Protein AF-A0A1A8FW02-F1 (afdb_monomer_lite)

Structure (mmCIF, N/CA/C/O backbone):
data_AF-A0A1A8FW02-F1
#
_entry.id   AF-A0A1A8FW02-F1
#
loop_
_atom_site.group_PDB
_atom_site.id
_atom_site.type_symbol
_atom_site.label_atom_id
_atom_site.label_alt_id
_atom_site.label_comp_id
_atom_site.label_asym_id
_atom_site.label_entity_id
_atom_site.label_seq_id
_atom_site.pdbx_PDB_ins_code
_atom_site.Cartn_x
_atom_site.Cartn_y
_atom_site.Cartn_z
_atom_site.occupancy
_atom_site.B_iso_or_equiv
_atom_site.auth_seq_id
_atom_site.auth_comp_id
_atom_site.auth_asym_id
_atom_site.auth_atom_id
_atom_site.pdbx_PDB_model_num
ATOM 1 N N . VAL A 1 1 ? 29.308 -4.024 -33.088 1.00 83.81 1 VAL A N 1
ATOM 2 C CA . VAL A 1 1 ? 29.440 -2.970 -32.045 1.00 83.81 1 VAL A CA 1
ATOM 3 C C . VAL A 1 1 ? 28.210 -2.928 -31.149 1.00 83.81 1 VAL A C 1
ATOM 5 O O . VAL A 1 1 ? 28.375 -3.072 -29.945 1.00 83.81 1 VAL A O 1
ATOM 8 N N . SER A 1 2 ? 27.001 -2.790 -31.706 1.00 89.19 2 SER A N 1
ATOM 9 C CA . SER A 1 2 ? 25.742 -2.822 -30.944 1.00 89.19 2 SER A CA 1
ATOM 10 C C . SER A 1 2 ? 25.563 -4.110 -30.136 1.00 89.19 2 SER A C 1
ATOM 12 O O . SER A 1 2 ? 25.272 -4.032 -28.949 1.00 89.19 2 SER A O 1
ATOM 14 N N . SER A 1 3 ? 25.849 -5.280 -30.712 1.00 90.94 3 SER A N 1
ATOM 15 C CA . SER A 1 3 ? 25.712 -6.573 -30.015 1.00 90.94 3 SER A CA 1
ATOM 16 C C . SER A 1 3 ? 26.574 -6.649 -28.749 1.00 90.94 3 SER A C 1
ATOM 18 O O . SER A 1 3 ? 26.061 -6.889 -27.661 1.00 90.94 3 SER A O 1
ATOM 20 N N . THR A 1 4 ? 27.862 -6.314 -28.865 1.00 91.75 4 THR A N 1
ATOM 21 C CA . THR A 1 4 ? 28.816 -6.275 -27.742 1.00 91.75 4 THR A CA 1
ATOM 22 C C . THR A 1 4 ? 28.443 -5.240 -26.676 1.00 91.75 4 THR A C 1
ATOM 24 O O . THR A 1 4 ? 28.802 -5.390 -25.511 1.00 91.75 4 THR A O 1
ATOM 27 N N . PHE A 1 5 ? 27.763 -4.153 -27.056 1.00 92.56 5 PHE A N 1
ATOM 28 C CA . PHE A 1 5 ? 27.261 -3.163 -26.103 1.00 92.56 5 PHE A CA 1
ATOM 29 C C . PHE A 1 5 ? 26.057 -3.709 -25.328 1.00 92.56 5 PHE A C 1
ATOM 31 O O . PHE A 1 5 ? 26.051 -3.672 -24.102 1.00 92.56 5 PHE A O 1
ATOM 38 N N . ILE A 1 6 ? 25.075 -4.274 -26.035 1.00 93.06 6 ILE A N 1
ATOM 39 C CA . ILE A 1 6 ? 23.854 -4.837 -25.446 1.00 93.06 6 ILE A CA 1
ATOM 40 C C . ILE A 1 6 ? 24.151 -6.013 -24.508 1.00 93.06 6 ILE A C 1
ATOM 42 O O . ILE A 1 6 ? 23.487 -6.160 -23.486 1.00 93.06 6 ILE A O 1
ATOM 46 N N . GLU A 1 7 ? 25.177 -6.815 -24.793 1.00 90.88 7 GLU A N 1
ATOM 47 C CA . GLU A 1 7 ? 25.629 -7.892 -23.901 1.00 90.88 7 GLU A CA 1
ATOM 48 C C . GLU A 1 7 ? 26.066 -7.407 -22.515 1.00 90.88 7 GLU A C 1
ATOM 50 O O . GLU A 1 7 ? 25.918 -8.145 -21.540 1.00 90.88 7 GLU A O 1
ATOM 55 N N . LYS A 1 8 ? 26.578 -6.175 -22.415 1.00 90.25 8 LYS A N 1
ATOM 56 C CA . LYS A 1 8 ? 27.037 -5.585 -21.150 1.00 90.25 8 LYS A CA 1
ATOM 57 C C . LYS A 1 8 ? 25.892 -5.034 -20.302 1.00 90.25 8 LYS A C 1
ATOM 59 O O . LYS A 1 8 ? 26.107 -4.764 -19.124 1.00 90.25 8 LYS A O 1
ATOM 64 N N . ILE A 1 9 ? 24.698 -4.869 -20.876 1.00 90.50 9 ILE A N 1
ATOM 65 C CA . ILE A 1 9 ? 23.536 -4.347 -20.158 1.00 90.50 9 ILE A CA 1
ATOM 66 C C . ILE A 1 9 ? 22.908 -5.481 -19.330 1.00 90.50 9 ILE A C 1
ATOM 68 O O . ILE A 1 9 ? 22.409 -6.465 -19.894 1.00 90.50 9 ILE A O 1
ATOM 72 N N . PRO A 1 10 ? 22.885 -5.372 -17.990 1.00 88.94 10 PRO A N 1
ATOM 73 C CA . PRO A 1 10 ? 22.342 -6.416 -17.133 1.00 88.94 10 PRO A CA 1
ATOM 74 C C . PRO A 1 10 ? 20.819 -6.531 -17.277 1.00 88.94 10 PRO A C 1
ATOM 76 O O . PRO A 1 10 ? 20.114 -5.569 -17.581 1.00 88.94 10 PRO A O 1
ATOM 79 N N . GLY A 1 11 ? 20.277 -7.726 -17.035 1.00 87.75 11 GLY A N 1
ATOM 80 C CA . GLY A 1 11 ? 18.828 -7.956 -16.979 1.00 87.75 11 GLY A CA 1
ATOM 81 C C . GLY A 1 11 ? 18.090 -7.883 -18.322 1.00 87.75 11 GLY A C 1
ATOM 82 O O . GLY A 1 11 ? 16.870 -7.762 -18.327 1.00 87.75 11 GLY A O 1
ATOM 83 N N . LEU A 1 12 ? 18.781 -7.897 -19.465 1.00 89.81 12 LEU A N 1
ATOM 84 C CA . LEU A 1 12 ? 18.147 -8.137 -20.769 1.00 89.81 12 LEU A CA 1
ATOM 85 C C . LEU A 1 12 ? 18.071 -9.638 -21.055 1.00 89.81 12 LEU A C 1
ATOM 87 O O . LEU A 1 12 ? 19.078 -10.340 -20.928 1.00 89.81 12 LEU A O 1
ATOM 91 N N . GLU A 1 13 ? 16.915 -10.125 -21.498 1.00 90.69 13 GLU A N 1
ATOM 92 C CA . GLU A 1 13 ? 16.746 -11.527 -21.889 1.00 90.69 13 GLU A CA 1
ATOM 93 C C . GLU A 1 13 ? 17.541 -11.857 -23.155 1.00 90.69 13 GLU A C 1
ATOM 95 O O . GLU A 1 13 ? 17.509 -11.111 -24.131 1.00 90.69 13 GLU A O 1
ATOM 100 N N . ALA A 1 14 ? 18.214 -13.011 -23.180 1.00 87.06 14 ALA A N 1
ATOM 101 C CA . ALA A 1 14 ? 19.059 -13.412 -24.309 1.00 87.06 14 ALA A CA 1
ATOM 102 C C . ALA A 1 14 ? 18.310 -13.417 -25.656 1.00 87.06 14 ALA A C 1
ATOM 104 O O . ALA A 1 14 ? 18.876 -13.024 -26.672 1.00 87.06 14 ALA A O 1
ATOM 105 N N . LYS A 1 15 ? 17.021 -13.784 -25.645 1.00 89.19 15 LYS A N 1
ATOM 106 C CA . LYS A 1 15 ? 16.173 -13.858 -26.843 1.00 89.19 15 LYS A CA 1
ATOM 107 C C . LYS A 1 15 ? 15.946 -12.500 -27.512 1.00 89.19 15 LYS A C 1
ATOM 109 O O . LYS A 1 15 ? 15.840 -12.450 -28.730 1.00 89.19 15 LYS A O 1
ATOM 114 N N . VAL A 1 16 ? 15.890 -11.409 -26.742 1.00 93.12 16 VAL A N 1
ATOM 115 C CA . VAL A 1 16 ? 15.598 -10.066 -27.281 1.00 93.12 16 VAL A CA 1
ATOM 116 C C . VAL A 1 16 ? 16.855 -9.260 -27.601 1.00 93.12 16 VAL A C 1
ATOM 118 O O . VAL A 1 16 ? 16.782 -8.281 -28.339 1.00 93.12 16 VAL A O 1
ATOM 121 N N . ARG A 1 17 ? 18.024 -9.663 -27.083 1.00 92.00 17 ARG A N 1
ATOM 122 C CA . ARG A 1 17 ? 19.291 -8.932 -27.280 1.00 92.00 17 ARG A CA 1
ATOM 123 C C . ARG A 1 17 ? 19.664 -8.791 -28.754 1.00 92.00 17 ARG A C 1
ATOM 125 O O . ARG A 1 17 ? 20.071 -7.705 -29.162 1.00 92.00 17 ARG A O 1
ATOM 132 N N . ALA A 1 18 ? 19.502 -9.860 -29.536 1.00 91.81 18 ALA A N 1
ATOM 133 C CA . ALA A 1 18 ? 19.774 -9.846 -30.973 1.00 91.81 18 ALA A CA 1
ATOM 134 C C . ALA A 1 18 ? 18.870 -8.830 -31.689 1.00 91.81 18 ALA A C 1
ATOM 136 O O . ALA A 1 18 ? 19.371 -7.903 -32.318 1.00 91.81 18 ALA A O 1
ATOM 137 N N . SER A 1 19 ? 17.554 -8.906 -31.464 1.00 94.50 19 SER A N 1
ATOM 138 C CA . SER A 1 19 ? 16.585 -7.972 -32.048 1.00 94.50 19 SER A CA 1
ATOM 139 C C . SER A 1 19 ? 16.865 -6.510 -31.685 1.00 94.50 19 SER A C 1
ATOM 141 O O . SER A 1 19 ? 16.767 -5.634 -32.540 1.00 94.50 19 SER A O 1
ATOM 143 N N . ILE A 1 20 ? 17.245 -6.228 -30.433 1.00 94.38 20 ILE A N 1
ATOM 144 C CA . ILE A 1 20 ? 17.602 -4.869 -29.992 1.00 94.38 20 ILE A CA 1
ATOM 145 C C . ILE A 1 20 ? 18.866 -4.384 -30.710 1.00 94.38 20 ILE A C 1
ATOM 147 O O . ILE A 1 20 ? 18.914 -3.250 -31.183 1.00 94.38 20 ILE A O 1
ATOM 151 N N . SER A 1 21 ? 19.888 -5.237 -30.799 1.00 94.00 21 SER A N 1
ATOM 152 C CA . SER A 1 21 ? 21.138 -4.928 -31.497 1.00 94.00 21 SER A CA 1
ATOM 153 C C . SER A 1 21 ? 20.897 -4.606 -32.974 1.00 94.00 21 SER A C 1
ATOM 155 O O . SER A 1 21 ? 21.447 -3.623 -33.480 1.00 94.00 21 SER A O 1
ATOM 157 N N . ASP A 1 22 ? 20.069 -5.404 -33.648 1.00 94.06 22 ASP A N 1
ATOM 158 C CA . ASP A 1 22 ? 19.721 -5.213 -35.057 1.00 94.06 22 ASP A CA 1
ATOM 159 C C . ASP A 1 22 ? 18.931 -3.922 -35.257 1.00 94.06 22 ASP A C 1
ATOM 161 O O . ASP A 1 22 ? 19.242 -3.134 -36.151 1.00 94.06 22 ASP A O 1
ATOM 165 N N . PHE A 1 23 ? 17.972 -3.643 -34.370 1.00 94.62 23 PHE A N 1
ATOM 166 C CA . PHE A 1 23 ? 17.199 -2.407 -34.412 1.00 94.62 23 PHE A CA 1
ATOM 167 C C . PHE A 1 23 ? 18.068 -1.162 -34.198 1.00 94.62 23 PHE A C 1
ATOM 169 O O . PHE A 1 23 ? 17.900 -0.175 -34.907 1.00 94.62 23 PHE A O 1
ATOM 176 N N . ILE A 1 24 ? 19.023 -1.194 -33.264 1.00 93.62 24 ILE A N 1
ATOM 177 C CA . ILE A 1 24 ? 19.958 -0.082 -33.026 1.00 93.62 24 ILE A CA 1
ATOM 178 C C . ILE A 1 24 ? 20.788 0.211 -34.283 1.00 93.62 24 ILE A C 1
ATOM 180 O O . ILE A 1 24 ? 20.954 1.376 -34.651 1.00 93.62 24 ILE A O 1
ATOM 184 N N . SER A 1 25 ? 21.277 -0.835 -34.956 1.00 92.50 25 SER A N 1
ATOM 185 C CA . SER A 1 25 ? 22.005 -0.705 -36.222 1.00 92.50 25 SER A CA 1
ATOM 186 C C . SER A 1 25 ? 21.113 -0.137 -37.328 1.00 92.50 25 SER A C 1
ATOM 188 O O . SER A 1 25 ? 21.499 0.821 -37.996 1.00 92.50 25 SER A O 1
ATOM 190 N N . TYR A 1 26 ? 19.905 -0.683 -37.486 1.00 94.69 26 TYR A N 1
ATOM 191 C CA . TYR A 1 26 ? 18.919 -0.206 -38.455 1.00 94.69 26 TYR A CA 1
ATOM 192 C C . TYR A 1 26 ? 18.568 1.270 -38.233 1.00 94.69 26 TYR A C 1
ATOM 194 O O . TYR A 1 26 ? 18.632 2.066 -39.167 1.00 94.69 26 TYR A O 1
ATOM 202 N N . ALA A 1 27 ? 18.263 1.658 -36.993 1.00 93.88 27 ALA A N 1
ATOM 203 C CA . ALA A 1 27 ? 17.896 3.023 -36.646 1.00 93.88 27 ALA A CA 1
ATOM 204 C C . ALA A 1 27 ? 19.018 4.005 -37.012 1.00 93.88 27 ALA A C 1
ATOM 206 O O . ALA A 1 27 ? 18.752 5.019 -37.655 1.00 93.88 27 ALA A O 1
ATOM 207 N N . HIS A 1 28 ? 20.275 3.685 -36.693 1.00 92.06 28 HIS A N 1
ATOM 208 C CA . HIS A 1 28 ? 21.406 4.542 -37.049 1.00 92.06 28 HIS A CA 1
ATOM 209 C C . HIS A 1 28 ? 21.580 4.700 -38.565 1.00 92.06 28 HIS A C 1
ATOM 211 O O . HIS A 1 28 ? 21.771 5.818 -39.042 1.00 92.06 28 HIS A O 1
ATOM 217 N N . THR A 1 29 ? 21.455 3.612 -39.330 1.00 91.75 29 THR A N 1
ATOM 218 C CA . THR A 1 29 ? 21.525 3.668 -40.799 1.00 91.75 29 THR A CA 1
ATOM 219 C C . THR A 1 29 ? 20.369 4.474 -41.386 1.00 91.75 29 THR A C 1
ATOM 221 O O . THR A 1 29 ? 20.590 5.306 -42.262 1.00 91.75 29 THR A O 1
ATOM 224 N N . SER A 1 30 ? 19.154 4.308 -40.856 1.00 95.38 30 SER A N 1
ATOM 225 C CA . SER A 1 30 ? 17.971 5.038 -41.328 1.00 95.38 30 SER A CA 1
ATOM 226 C C . SER A 1 30 ? 18.111 6.557 -41.156 1.00 95.38 30 SER A C 1
ATOM 228 O O . SER A 1 30 ? 17.686 7.322 -42.019 1.00 95.38 30 SER A O 1
ATOM 230 N N . VAL A 1 31 ? 18.790 7.016 -40.094 1.00 94.56 31 VAL A N 1
ATOM 231 C CA . VAL A 1 31 ? 19.095 8.443 -39.900 1.00 94.56 31 VAL A CA 1
ATOM 232 C C . VAL A 1 31 ? 19.988 8.971 -41.022 1.00 94.56 31 VAL A C 1
ATOM 234 O O . VAL A 1 31 ? 19.779 10.096 -41.461 1.00 94.56 31 VAL A O 1
ATOM 237 N N . ASN A 1 32 ? 20.929 8.177 -41.542 1.00 91.19 32 ASN A N 1
ATOM 238 C CA . ASN A 1 32 ? 21.772 8.604 -42.666 1.00 91.19 32 ASN A CA 1
ATOM 239 C C . ASN A 1 32 ? 20.939 8.837 -43.929 1.00 91.19 32 ASN A C 1
ATOM 241 O O . ASN A 1 32 ? 21.114 9.847 -44.609 1.00 91.19 32 ASN A O 1
ATOM 245 N N . GLU A 1 33 ? 20.001 7.934 -44.216 1.00 93.00 33 GLU A N 1
ATOM 246 C CA . GLU A 1 33 ? 19.088 8.063 -45.355 1.00 93.00 33 GLU A CA 1
ATOM 247 C C . GLU A 1 33 ? 18.195 9.303 -45.224 1.00 93.00 33 GLU A C 1
ATOM 249 O O . GLU A 1 33 ? 17.989 10.043 -46.190 1.00 93.00 33 GLU A O 1
ATOM 254 N N . VAL A 1 34 ? 17.689 9.561 -44.015 1.00 95.12 34 VAL A N 1
ATOM 255 C CA . VAL A 1 34 ? 16.885 10.752 -43.719 1.00 95.12 34 VAL A CA 1
ATOM 256 C C . VAL A 1 34 ? 17.726 12.025 -43.816 1.00 95.12 34 VAL A C 1
ATOM 258 O O . VAL A 1 34 ? 17.254 13.006 -44.383 1.00 95.12 34 VAL A O 1
ATOM 261 N N . SER A 1 35 ? 18.976 12.018 -43.349 1.00 94.81 35 SER A N 1
ATOM 262 C CA . SER A 1 35 ? 19.890 13.162 -43.462 1.00 94.81 35 SER A CA 1
ATOM 263 C C . SER A 1 35 ? 20.167 13.546 -44.918 1.00 94.81 35 SER A C 1
ATOM 265 O O . SER A 1 35 ? 20.211 14.735 -45.225 1.00 94.81 35 SER A O 1
ATOM 267 N N . ILE A 1 36 ? 20.285 12.573 -45.832 1.00 94.00 36 ILE A N 1
ATOM 268 C CA . ILE A 1 36 ? 20.428 12.845 -47.274 1.00 94.00 36 ILE A CA 1
ATOM 269 C C . ILE A 1 36 ? 19.180 13.554 -47.811 1.00 94.00 36 ILE A C 1
ATOM 271 O O . ILE A 1 36 ? 19.290 14.572 -48.495 1.00 94.00 36 ILE A O 1
ATOM 275 N N . LYS A 1 37 ? 17.984 13.056 -47.471 1.00 95.06 37 LYS A N 1
ATOM 276 C CA . LYS A 1 37 ? 16.714 13.685 -47.878 1.00 95.06 37 LYS A CA 1
ATOM 277 C C . LYS A 1 37 ? 16.575 15.095 -47.300 1.00 95.06 37 LYS A C 1
ATOM 279 O O . LYS A 1 37 ? 16.165 16.013 -48.005 1.00 95.06 37 LYS A O 1
ATOM 284 N N . TYR A 1 38 ? 16.960 15.278 -46.040 1.00 96.06 38 TYR A N 1
ATOM 285 C CA . TYR A 1 38 ? 16.946 16.573 -45.366 1.00 96.06 38 TYR A CA 1
ATOM 286 C C . TYR A 1 38 ? 17.873 17.578 -46.058 1.00 96.06 38 TYR A C 1
ATOM 288 O O . TYR A 1 38 ? 17.460 18.696 -46.354 1.00 96.06 38 TYR A O 1
ATOM 296 N N . GLN A 1 39 ? 19.084 17.155 -46.427 1.00 95.50 39 GLN A N 1
ATOM 297 C CA . GLN A 1 39 ? 20.004 17.979 -47.208 1.00 95.50 39 GLN A CA 1
ATOM 298 C C . GLN A 1 39 ? 19.433 18.339 -48.585 1.00 95.50 39 GLN A C 1
ATOM 300 O O . GLN A 1 39 ? 19.568 19.477 -49.035 1.00 95.50 39 GLN A O 1
ATOM 305 N N . GLN A 1 40 ? 18.796 17.393 -49.277 1.00 95.50 40 GLN A N 1
ATOM 306 C CA . GLN A 1 40 ? 18.224 17.637 -50.602 1.00 95.50 40 GLN A CA 1
ATOM 307 C C . GLN A 1 40 ? 17.088 18.665 -50.561 1.00 95.50 40 GLN A C 1
ATOM 309 O O . GLN A 1 40 ? 17.071 19.567 -51.408 1.00 95.50 40 GLN A O 1
ATOM 314 N N . ASN A 1 41 ? 16.200 18.547 -49.572 1.00 96.38 41 ASN A N 1
ATOM 315 C CA . ASN A 1 41 ? 14.998 19.367 -49.439 1.00 96.38 41 ASN A CA 1
ATOM 316 C C . ASN A 1 41 ? 15.295 20.731 -48.809 1.00 96.38 41 ASN A C 1
ATOM 318 O O . ASN A 1 41 ? 14.994 21.761 -49.401 1.00 96.38 41 ASN A O 1
ATOM 322 N N . GLU A 1 42 ? 15.947 20.737 -47.646 1.00 95.88 42 GLU A N 1
ATOM 323 C CA . GLU A 1 42 ? 16.127 21.935 -46.816 1.00 95.88 42 GLU A CA 1
ATOM 324 C C . GLU A 1 42 ? 17.484 22.611 -47.026 1.00 95.88 42 GLU A C 1
ATOM 326 O O . GLU A 1 42 ? 17.750 23.652 -46.434 1.00 95.88 42 GLU A O 1
ATOM 331 N N . LYS A 1 43 ? 18.381 22.016 -47.825 1.00 95.19 43 LYS A N 1
ATOM 332 C CA . LYS A 1 43 ? 19.768 22.484 -48.038 1.00 95.19 43 LYS A CA 1
ATOM 333 C C . LYS A 1 43 ? 20.612 22.575 -46.758 1.00 95.19 43 LYS A C 1
ATOM 335 O O . LYS A 1 43 ? 21.680 23.180 -46.769 1.00 95.19 43 LYS A O 1
ATOM 340 N N . HIS A 1 44 ? 20.179 21.919 -45.683 1.00 94.25 44 HIS A N 1
ATOM 341 C CA . HIS A 1 44 ? 20.891 21.851 -44.410 1.00 94.25 44 HIS A CA 1
ATOM 342 C C . HIS A 1 44 ? 21.586 20.500 -44.230 1.00 94.25 44 HIS A C 1
ATOM 344 O O . HIS A 1 44 ? 21.025 19.446 -44.522 1.00 94.25 44 HIS A O 1
ATOM 350 N N . PHE A 1 45 ? 22.807 20.522 -43.700 1.00 92.00 45 PHE A N 1
ATOM 351 C CA . PHE A 1 45 ? 23.572 19.308 -43.433 1.00 92.00 45 PHE A CA 1
ATOM 352 C C . PHE A 1 45 ? 23.323 18.795 -42.013 1.00 92.00 45 PHE A C 1
ATOM 354 O O . PHE A 1 45 ? 23.440 19.549 -41.049 1.00 92.00 45 PHE A O 1
ATOM 361 N N . ASN A 1 46 ? 23.057 17.494 -41.887 1.00 90.81 46 ASN A N 1
ATOM 362 C CA . ASN A 1 46 ? 23.061 16.780 -40.615 1.00 90.81 46 ASN A CA 1
ATOM 363 C C . ASN A 1 46 ? 24.027 15.596 -40.708 1.00 90.81 46 ASN A C 1
ATOM 365 O O . ASN A 1 46 ? 23.815 14.677 -41.500 1.00 90.81 46 ASN A O 1
ATOM 369 N N . TYR A 1 47 ? 25.088 15.625 -39.906 1.00 89.56 47 TYR A N 1
ATOM 370 C CA . TYR A 1 47 ? 26.141 14.618 -39.948 1.00 89.56 47 TYR A CA 1
ATOM 371 C C . TYR A 1 47 ? 25.972 13.621 -38.812 1.00 89.56 47 TYR A C 1
ATOM 373 O O . TYR A 1 47 ? 25.927 13.983 -37.637 1.00 89.56 47 TYR A O 1
ATOM 381 N N . THR A 1 48 ? 25.947 12.346 -39.166 1.00 90.19 48 THR A N 1
ATOM 382 C CA . THR A 1 48 ? 26.089 11.253 -38.213 1.00 90.19 48 THR A CA 1
ATOM 383 C C . THR A 1 48 ? 27.559 10.881 -38.097 1.00 90.19 48 THR A C 1
ATOM 385 O O . THR A 1 48 ? 28.321 10.914 -39.062 1.00 90.19 48 THR A O 1
ATOM 388 N N . THR A 1 49 ? 27.987 10.546 -36.885 1.00 91.44 49 THR A N 1
ATOM 389 C CA . THR A 1 49 ? 29.362 10.122 -36.631 1.00 91.44 49 THR A CA 1
ATOM 390 C C . THR A 1 49 ? 29.354 8.838 -35.812 1.00 91.44 49 THR A C 1
ATOM 392 O O . THR A 1 49 ? 28.401 8.576 -35.074 1.00 91.44 49 THR A O 1
ATOM 395 N N . PRO A 1 50 ? 30.436 8.043 -35.841 1.00 91.62 50 PRO A N 1
ATOM 396 C CA . PRO A 1 50 ? 30.563 6.913 -34.926 1.00 91.62 50 PRO A CA 1
ATOM 397 C C . PRO A 1 50 ? 30.402 7.326 -33.452 1.00 91.62 50 PRO A C 1
ATOM 399 O O . PRO A 1 50 ? 29.875 6.561 -32.648 1.00 91.62 50 PRO A O 1
ATOM 402 N N . LYS A 1 51 ? 30.787 8.562 -33.092 1.00 92.81 51 LYS A N 1
ATOM 403 C CA . LYS A 1 51 ? 30.585 9.109 -31.744 1.00 92.81 51 LYS A CA 1
ATOM 404 C C . LYS A 1 51 ? 29.103 9.279 -31.403 1.00 92.81 51 LYS A C 1
ATOM 406 O O . LYS A 1 51 ? 28.697 8.825 -30.336 1.00 92.81 51 LYS A O 1
ATOM 411 N N . SER A 1 52 ? 28.295 9.852 -32.299 1.00 92.31 52 SER A N 1
ATOM 412 C CA . SER A 1 52 ? 26.852 10.008 -32.060 1.00 92.31 52 SER A CA 1
ATOM 413 C C . SER A 1 52 ? 26.146 8.653 -31.923 1.00 92.31 52 SER A C 1
ATOM 415 O O . SER A 1 52 ? 25.208 8.522 -31.141 1.00 92.31 52 SER A O 1
ATOM 417 N N . PHE A 1 53 ? 26.636 7.610 -32.605 1.00 93.12 53 PHE A N 1
ATOM 418 C CA . PHE A 1 53 ? 26.149 6.239 -32.422 1.00 93.12 53 PHE A CA 1
ATOM 419 C C . PHE A 1 53 ? 26.469 5.667 -31.031 1.00 93.12 53 PHE A C 1
ATOM 421 O O . PHE A 1 53 ? 25.605 5.071 -30.384 1.00 93.12 53 PHE A O 1
ATOM 428 N N . LEU A 1 54 ? 27.694 5.870 -30.533 1.00 93.75 54 LEU A N 1
ATOM 429 C CA . LEU A 1 54 ? 28.067 5.458 -29.174 1.00 93.75 54 LEU A CA 1
ATOM 430 C C . LEU A 1 54 ? 27.277 6.229 -28.105 1.00 93.75 54 LEU A C 1
ATOM 432 O O . LEU A 1 54 ? 26.894 5.649 -27.090 1.00 93.75 54 LEU A O 1
ATOM 436 N N . GLU A 1 55 ? 27.021 7.520 -28.322 1.00 93.38 55 GLU A N 1
ATOM 437 C CA . GLU A 1 55 ? 26.193 8.340 -27.430 1.00 93.38 55 GLU A CA 1
ATOM 438 C C . GLU A 1 55 ? 24.734 7.877 -27.413 1.00 93.38 55 GLU A C 1
ATOM 440 O O . GLU A 1 55 ? 24.152 7.773 -26.335 1.00 93.38 55 GLU A O 1
ATOM 445 N N . PHE A 1 56 ? 24.169 7.501 -28.565 1.00 93.00 56 PHE A N 1
ATOM 446 C CA . PHE A 1 56 ? 22.838 6.894 -28.643 1.00 93.00 56 PHE A CA 1
ATOM 447 C C . PHE A 1 56 ? 22.735 5.613 -27.802 1.00 93.00 56 PHE A C 1
ATOM 449 O O . PHE A 1 56 ? 21.814 5.468 -26.998 1.00 93.00 56 PHE A O 1
ATOM 456 N N . MET A 1 57 ? 23.707 4.707 -27.925 1.00 94.31 57 MET A N 1
ATOM 457 C CA . MET A 1 57 ? 23.733 3.475 -27.131 1.00 94.31 57 MET A CA 1
ATOM 458 C C . MET A 1 57 ? 23.856 3.755 -25.625 1.00 94.31 57 MET A C 1
ATOM 460 O O . MET A 1 57 ? 23.122 3.172 -24.829 1.00 94.31 57 MET A O 1
ATOM 464 N N . LYS A 1 58 ? 24.714 4.702 -25.221 1.00 94.38 58 LYS A N 1
ATOM 465 C CA . LYS A 1 58 ? 24.807 5.144 -23.816 1.00 94.38 58 LYS A CA 1
ATOM 466 C C . LYS A 1 58 ? 23.497 5.746 -23.308 1.00 94.38 58 LYS A C 1
ATOM 468 O O . LYS A 1 58 ? 23.111 5.502 -22.169 1.00 94.38 58 LYS A O 1
ATOM 473 N N . LEU A 1 59 ? 22.814 6.536 -24.135 1.00 94.81 59 LEU A N 1
ATOM 474 C CA . LEU A 1 59 ? 21.515 7.108 -23.790 1.00 94.81 59 LEU A CA 1
ATOM 475 C C . LEU A 1 59 ? 20.471 6.010 -23.569 1.00 94.81 59 LEU A C 1
ATOM 477 O O . LEU A 1 59 ? 19.722 6.087 -22.597 1.00 94.81 59 LEU A O 1
ATOM 481 N N . TYR A 1 60 ? 20.448 4.987 -24.428 1.00 93.69 60 TYR A N 1
ATOM 482 C CA . TYR A 1 60 ? 19.567 3.832 -24.268 1.00 93.69 60 TYR A CA 1
ATOM 483 C C . TYR A 1 60 ? 19.790 3.123 -22.924 1.00 93.69 60 TYR A C 1
ATOM 485 O O . TYR A 1 60 ? 18.825 2.921 -22.188 1.00 93.69 60 TYR A O 1
ATOM 493 N N . ASP A 1 61 ? 21.040 2.809 -22.573 1.00 94.06 61 ASP A N 1
ATOM 494 C CA . ASP A 1 61 ? 21.383 2.142 -21.308 1.00 94.06 61 ASP A CA 1
ATOM 495 C C . ASP A 1 61 ? 20.959 2.974 -20.083 1.00 94.06 61 ASP A C 1
ATOM 497 O O . ASP A 1 61 ? 20.222 2.503 -19.212 1.00 94.06 61 ASP A O 1
ATOM 501 N N . ASN A 1 62 ? 21.302 4.267 -20.076 1.00 95.62 62 ASN A N 1
ATOM 502 C CA . ASN A 1 62 ? 20.903 5.191 -19.011 1.00 95.62 62 ASN A CA 1
ATOM 503 C C . ASN A 1 62 ? 19.378 5.296 -18.866 1.00 95.62 62 ASN A C 1
ATOM 505 O O . ASN A 1 62 ? 18.845 5.285 -17.752 1.00 95.62 62 ASN A O 1
ATOM 509 N N . LEU A 1 63 ? 18.658 5.411 -19.985 1.00 96.81 63 LEU A N 1
ATOM 510 C CA . LEU A 1 63 ? 17.205 5.541 -19.973 1.00 96.81 63 LEU A CA 1
ATOM 511 C C . LEU A 1 63 ? 16.538 4.247 -19.501 1.00 96.81 63 LEU A C 1
ATOM 513 O O . LEU A 1 63 ? 15.596 4.306 -18.710 1.00 96.81 63 LEU A O 1
ATOM 517 N N . LEU A 1 64 ? 17.041 3.092 -19.940 1.00 95.44 64 LEU A N 1
ATOM 518 C CA . LEU A 1 64 ? 16.560 1.786 -19.504 1.00 95.44 64 LEU A CA 1
ATOM 519 C C . LEU A 1 64 ? 16.750 1.609 -17.995 1.00 95.44 64 LEU A C 1
ATOM 521 O O . LEU A 1 64 ? 15.801 1.235 -17.304 1.00 95.44 64 LEU A O 1
ATOM 525 N N . GLY A 1 65 ? 17.937 1.932 -17.474 1.00 95.69 65 GLY A N 1
ATOM 526 C CA . GLY A 1 65 ? 18.222 1.909 -16.039 1.00 95.69 65 GLY A CA 1
ATOM 527 C C . GLY A 1 65 ? 17.274 2.814 -15.254 1.00 95.69 65 GLY A C 1
ATOM 528 O O . GLY A 1 65 ? 16.606 2.357 -14.326 1.00 95.69 65 GLY A O 1
ATOM 529 N N . LYS A 1 66 ? 17.119 4.073 -15.685 1.00 97.56 66 LYS A N 1
ATOM 530 C CA . LYS A 1 66 ? 16.193 5.027 -15.055 1.00 97.56 66 LYS A CA 1
ATOM 531 C C . LYS A 1 66 ? 14.755 4.506 -15.039 1.00 97.56 66 LYS A C 1
ATOM 533 O O . LYS A 1 66 ? 14.101 4.549 -14.000 1.00 97.56 66 LYS A O 1
ATOM 538 N N . LYS A 1 67 ? 14.265 3.984 -16.167 1.00 97.69 67 LYS A N 1
ATOM 539 C CA . LYS A 1 67 ? 12.893 3.466 -16.279 1.00 97.69 67 LYS A CA 1
ATOM 540 C C . LYS A 1 67 ? 12.661 2.231 -15.419 1.00 97.69 67 LYS A C 1
ATOM 542 O O . LYS A 1 67 ? 11.596 2.114 -14.819 1.00 97.69 67 LYS A O 1
ATOM 547 N N . ARG A 1 68 ? 13.652 1.344 -15.311 1.00 96.62 68 ARG A N 1
ATOM 548 C CA . ARG A 1 68 ? 13.595 0.184 -14.412 1.00 96.62 68 ARG A CA 1
ATOM 549 C C . ARG A 1 68 ? 13.525 0.604 -12.950 1.00 96.62 68 ARG A C 1
ATOM 551 O O . ARG A 1 68 ? 12.671 0.095 -12.235 1.00 96.62 68 ARG A O 1
ATOM 558 N N . THR A 1 69 ? 14.343 1.565 -12.526 1.00 97.50 69 THR A N 1
ATOM 559 C CA . THR A 1 69 ? 14.300 2.093 -11.154 1.00 97.50 69 THR A CA 1
ATOM 560 C C . THR A 1 69 ? 12.964 2.770 -10.849 1.00 97.50 69 THR A C 1
ATOM 562 O O . THR A 1 69 ? 12.355 2.479 -9.823 1.00 97.50 69 THR A O 1
ATOM 565 N N . GLU A 1 70 ? 12.463 3.620 -11.754 1.00 98.19 70 GLU A N 1
ATOM 566 C CA . GLU A 1 70 ? 11.139 4.251 -11.619 1.00 98.19 70 GLU A CA 1
ATOM 567 C C . GLU A 1 70 ? 10.019 3.204 -11.489 1.00 98.19 70 GLU A C 1
ATOM 569 O O . GLU A 1 70 ? 9.090 3.380 -10.700 1.00 98.19 70 GLU A O 1
ATOM 574 N N . LEU A 1 71 ? 10.088 2.118 -12.267 1.00 98.12 71 LEU A N 1
ATOM 575 C CA . LEU A 1 71 ? 9.107 1.038 -12.210 1.00 98.12 71 LEU A CA 1
ATOM 576 C C . LEU A 1 71 ? 9.212 0.249 -10.902 1.00 98.12 71 LEU A C 1
ATOM 578 O O . LEU A 1 71 ? 8.192 0.041 -10.251 1.00 98.12 71 LEU A O 1
ATOM 582 N N . ALA A 1 72 ? 10.423 -0.127 -10.489 1.00 97.75 72 ALA A N 1
ATOM 583 C CA . ALA A 1 72 ? 10.660 -0.854 -9.245 1.00 97.75 72 ALA A CA 1
ATOM 584 C C . ALA A 1 72 ? 10.135 -0.078 -8.027 1.00 97.75 72 ALA A C 1
ATOM 586 O O . ALA A 1 72 ? 9.427 -0.640 -7.201 1.00 97.75 72 ALA A O 1
ATOM 587 N N . GLN A 1 73 ? 10.375 1.236 -7.967 1.00 98.38 73 GLN A N 1
ATOM 588 C CA . GLN A 1 73 ? 9.833 2.100 -6.910 1.00 98.38 73 GLN A CA 1
ATOM 589 C C . GLN A 1 73 ? 8.298 2.135 -6.900 1.00 98.38 73 GLN A C 1
ATOM 591 O O . GLN A 1 73 ? 7.674 2.161 -5.841 1.00 98.38 73 GLN A O 1
ATOM 596 N N . LYS A 1 74 ? 7.659 2.143 -8.078 1.00 98.25 74 LYS A N 1
ATOM 597 C CA . LYS A 1 74 ? 6.192 2.093 -8.173 1.00 98.25 74 LYS A CA 1
ATOM 598 C C . LYS A 1 74 ? 5.637 0.743 -7.725 1.00 98.25 74 LYS A C 1
ATOM 600 O O . LYS A 1 74 ? 4.589 0.731 -7.083 1.00 98.25 74 LYS A O 1
ATOM 605 N N . MET A 1 75 ? 6.317 -0.349 -8.069 1.00 98.38 75 MET A N 1
ATOM 606 C CA . MET A 1 75 ? 5.951 -1.701 -7.642 1.00 98.38 75 MET A CA 1
ATOM 607 C C . MET A 1 75 ? 6.065 -1.842 -6.125 1.00 98.38 75 MET A C 1
ATOM 609 O O . MET A 1 75 ? 5.083 -2.213 -5.497 1.00 98.38 75 MET A O 1
ATOM 613 N N . ASP A 1 76 ? 7.190 -1.429 -5.538 1.00 98.50 76 ASP A N 1
ATOM 614 C CA . ASP A 1 76 ? 7.401 -1.443 -4.086 1.00 98.50 76 ASP A CA 1
ATOM 615 C C . ASP A 1 76 ? 6.338 -0.612 -3.349 1.00 98.50 76 ASP A C 1
ATOM 617 O O . ASP A 1 76 ? 5.717 -1.064 -2.388 1.00 98.50 76 ASP A O 1
ATOM 621 N N . ARG A 1 77 ? 6.024 0.590 -3.849 1.00 98.38 77 ARG A N 1
ATOM 622 C CA . ARG A 1 77 ? 4.947 1.410 -3.277 1.00 98.38 77 ARG A CA 1
ATOM 623 C C . ARG A 1 77 ? 3.588 0.706 -3.329 1.00 98.38 77 ARG A C 1
ATOM 625 O O . ARG A 1 77 ? 2.805 0.836 -2.389 1.00 98.38 77 ARG A O 1
ATOM 632 N N . LEU A 1 78 ? 3.283 0.026 -4.434 1.00 98.44 78 LEU A N 1
ATOM 633 C CA . LEU A 1 78 ? 2.026 -0.700 -4.602 1.00 98.44 78 LEU A CA 1
ATOM 634 C C . LEU A 1 78 ? 1.953 -1.897 -3.650 1.00 98.44 78 LEU A C 1
ATOM 636 O O . LEU A 1 78 ? 0.949 -2.049 -2.962 1.00 98.44 78 LEU A O 1
ATOM 640 N N . GLU A 1 79 ? 3.013 -2.695 -3.578 1.00 98.44 79 GLU A N 1
ATOM 641 C CA . GLU A 1 79 ? 3.120 -3.853 -2.690 1.00 98.44 79 GLU A CA 1
ATOM 642 C C . GLU A 1 79 ? 2.967 -3.442 -1.221 1.00 98.44 79 GLU A C 1
ATOM 644 O O . GLU A 1 79 ? 2.104 -3.962 -0.515 1.00 98.44 79 GLU A O 1
ATOM 649 N N . ASN A 1 80 ? 3.688 -2.402 -0.796 1.00 98.44 80 ASN A N 1
ATOM 650 C CA . ASN A 1 80 ? 3.548 -1.822 0.538 1.00 98.44 80 ASN A CA 1
ATOM 651 C C . ASN A 1 80 ? 2.122 -1.312 0.810 1.00 98.44 80 ASN A C 1
ATOM 653 O O . ASN A 1 80 ? 1.606 -1.446 1.921 1.00 98.44 80 ASN A O 1
ATOM 657 N N . GLY A 1 81 ? 1.472 -0.714 -0.192 1.00 98.44 81 GLY A N 1
ATOM 658 C CA . GLY A 1 81 ? 0.079 -0.279 -0.098 1.00 98.44 81 GLY A CA 1
ATOM 659 C C . GLY A 1 81 ? -0.886 -1.450 0.096 1.00 98.44 81 GLY A C 1
ATOM 660 O O . GLY A 1 81 ? -1.735 -1.402 0.985 1.00 98.44 81 GLY A O 1
ATOM 661 N N . LEU A 1 82 ? -0.725 -2.515 -0.690 1.00 98.56 82 LEU A N 1
ATOM 662 C CA . LEU A 1 82 ? -1.538 -3.727 -0.600 1.00 98.56 82 LEU A CA 1
ATOM 663 C C . LEU A 1 82 ? -1.359 -4.429 0.746 1.00 98.56 82 LEU A C 1
ATOM 665 O O . LEU A 1 82 ? -2.353 -4.776 1.381 1.00 98.56 82 LEU A O 1
ATOM 669 N N . GLN A 1 83 ? -0.120 -4.553 1.229 1.00 98.44 83 GLN A N 1
ATOM 670 C CA . GLN A 1 83 ? 0.156 -5.150 2.534 1.00 98.44 83 GLN A CA 1
ATOM 671 C C . GLN A 1 83 ? -0.530 -4.374 3.662 1.00 98.44 83 GLN A C 1
ATOM 673 O O . GLN A 1 83 ? -1.139 -4.966 4.554 1.00 98.44 83 GLN A O 1
ATOM 678 N N . LYS A 1 84 ? -0.477 -3.037 3.619 1.00 98.38 84 LYS A N 1
ATOM 679 C CA . LYS A 1 84 ? -1.169 -2.192 4.602 1.00 98.38 84 LYS A CA 1
ATOM 680 C C . LYS A 1 84 ? -2.680 -2.385 4.548 1.00 98.38 84 LYS A C 1
ATOM 682 O O . LYS A 1 84 ? -3.295 -2.522 5.598 1.00 98.38 84 LYS A O 1
ATOM 687 N N . LEU A 1 85 ? -3.272 -2.425 3.354 1.00 98.44 85 LEU A N 1
ATOM 688 C CA . LEU A 1 85 ? -4.709 -2.659 3.198 1.00 98.44 85 LEU A CA 1
ATOM 689 C C . LEU A 1 85 ? -5.128 -4.022 3.752 1.00 98.44 85 LEU A C 1
ATOM 691 O O . LEU A 1 85 ? -6.122 -4.099 4.470 1.00 98.44 85 LEU A O 1
ATOM 695 N N . GLN A 1 86 ? -4.357 -5.073 3.473 1.00 98.31 86 GLN A N 1
ATOM 696 C CA . GLN A 1 86 ? -4.619 -6.410 3.997 1.00 98.31 86 GLN A CA 1
ATOM 697 C C . GLN A 1 86 ? -4.531 -6.446 5.528 1.00 98.31 86 GLN A C 1
ATOM 699 O O . GLN A 1 86 ? -5.427 -6.976 6.183 1.00 98.31 86 GLN A O 1
ATOM 704 N N . ASN A 1 87 ? -3.492 -5.834 6.103 1.00 98.00 87 ASN A N 1
ATOM 705 C CA . ASN A 1 87 ? -3.325 -5.758 7.554 1.00 98.00 87 ASN A CA 1
ATOM 706 C C . ASN A 1 87 ? -4.491 -5.007 8.208 1.00 98.00 87 ASN A C 1
ATOM 708 O O . ASN A 1 87 ? -5.057 -5.488 9.187 1.00 98.00 87 ASN A O 1
ATOM 712 N N . THR A 1 88 ? -4.885 -3.858 7.653 1.00 98.25 88 THR A N 1
ATOM 713 C CA . THR A 1 88 ? -6.027 -3.087 8.160 1.00 98.25 88 THR A CA 1
ATOM 714 C C . THR A 1 88 ? -7.328 -3.875 8.041 1.00 98.25 88 THR A C 1
ATOM 716 O O . THR A 1 88 ? -8.119 -3.872 8.978 1.00 98.25 88 THR A O 1
ATOM 719 N N . ALA A 1 89 ? -7.552 -4.583 6.931 1.00 98.06 89 ALA A N 1
ATOM 720 C CA . ALA A 1 89 ? -8.738 -5.421 6.764 1.00 98.06 89 ALA A CA 1
ATOM 721 C C . ALA A 1 89 ? -8.811 -6.518 7.840 1.00 98.06 89 ALA A C 1
ATOM 723 O O . ALA A 1 89 ? -9.861 -6.691 8.453 1.00 98.06 89 ALA A O 1
ATOM 724 N N . SER A 1 90 ? -7.688 -7.186 8.131 1.00 97.88 90 SER A N 1
ATOM 725 C CA . SER A 1 90 ? -7.603 -8.170 9.219 1.00 97.88 90 SER A CA 1
ATOM 726 C C . SER A 1 90 ? -7.895 -7.542 10.584 1.00 97.88 90 SER A C 1
ATOM 728 O O . SER A 1 90 ? -8.689 -8.077 11.347 1.00 97.88 90 SER A O 1
ATOM 730 N N . GLN A 1 91 ? -7.307 -6.379 10.882 1.00 98.00 91 GLN A N 1
ATOM 731 C CA . GLN A 1 91 ? -7.533 -5.681 12.153 1.00 98.00 91 GLN A CA 1
ATOM 732 C C . GLN A 1 91 ? -8.992 -5.252 12.333 1.00 98.00 91 GLN A C 1
ATOM 734 O O . GLN A 1 91 ? -9.525 -5.314 13.440 1.00 98.00 91 GLN A O 1
ATOM 739 N N . VAL A 1 92 ? -9.645 -4.808 11.257 1.00 98.38 92 VAL A N 1
ATOM 740 C CA . VAL A 1 92 ? -11.070 -4.458 11.279 1.00 98.38 92 VAL A CA 1
ATOM 741 C C . VAL A 1 92 ? -11.922 -5.692 11.559 1.00 98.38 92 VAL A C 1
ATOM 743 O O . VAL A 1 92 ? -12.876 -5.595 12.328 1.00 98.38 92 VAL A O 1
ATOM 746 N N . GLU A 1 93 ? -11.584 -6.843 10.982 1.00 97.88 93 GLU A N 1
ATOM 747 C CA . GLU A 1 93 ? -12.305 -8.089 11.243 1.00 97.88 93 GLU A CA 1
ATOM 748 C C . GLU A 1 93 ? -12.152 -8.538 12.704 1.00 97.88 93 GLU A C 1
ATOM 750 O O . GLU A 1 93 ? -13.146 -8.825 13.373 1.00 97.88 93 GLU A O 1
ATOM 755 N N . ASP A 1 94 ? -10.936 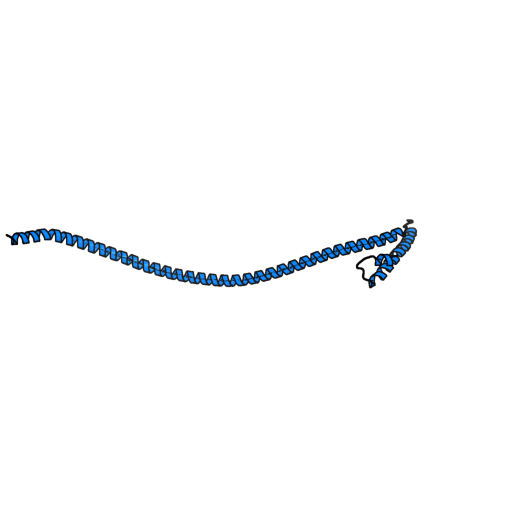-8.467 13.252 1.00 97.81 94 ASP A N 1
ATOM 756 C CA . ASP A 1 94 ? -10.677 -8.760 14.666 1.00 97.81 94 ASP A CA 1
ATOM 757 C C . ASP A 1 94 ? -11.450 -7.817 15.602 1.00 97.81 94 ASP A C 1
ATOM 759 O O . ASP A 1 9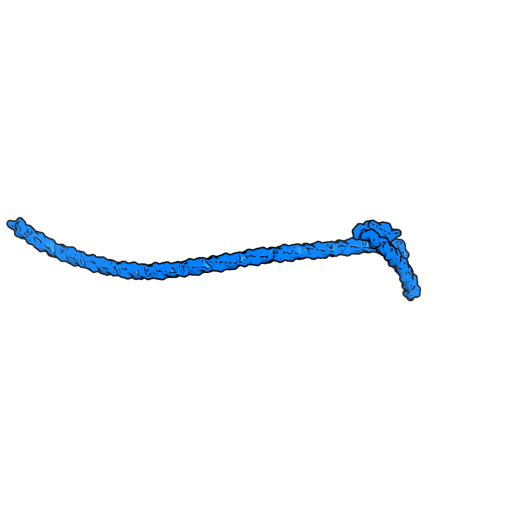4 ? -11.972 -8.234 16.639 1.00 97.81 94 ASP A O 1
ATOM 763 N N . LEU A 1 95 ? -11.530 -6.529 15.252 1.00 97.88 95 LEU A N 1
ATOM 764 C CA . LEU A 1 95 ? -12.293 -5.543 16.018 1.00 97.88 95 LEU A CA 1
ATOM 765 C C . LEU A 1 95 ? -13.793 -5.831 15.976 1.00 97.88 95 LEU A C 1
ATOM 767 O O . LEU A 1 95 ? -14.439 -5.750 17.017 1.00 97.88 95 LEU A O 1
ATOM 771 N N . LYS A 1 96 ? -14.344 -6.207 14.817 1.00 97.88 96 LYS A N 1
ATOM 772 C CA . LYS A 1 96 ? -15.755 -6.607 14.702 1.00 97.88 96 LYS A CA 1
ATOM 773 C C . LYS A 1 96 ? -16.064 -7.829 15.558 1.00 97.88 96 LYS A C 1
ATOM 775 O O . LYS A 1 96 ? -17.074 -7.834 16.255 1.00 97.88 96 LYS A O 1
ATOM 780 N N . ALA A 1 97 ? -15.187 -8.832 15.550 1.00 97.12 97 ALA A N 1
ATOM 781 C CA . ALA A 1 97 ? -15.354 -10.021 16.378 1.00 97.12 97 ALA A CA 1
ATOM 782 C C . ALA A 1 97 ? -15.355 -9.673 17.877 1.00 97.12 97 ALA A C 1
ATOM 784 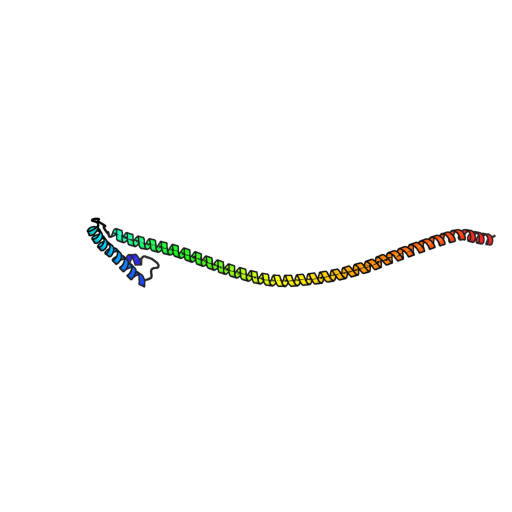O O . ALA A 1 97 ? -16.223 -10.128 18.621 1.00 97.12 97 ALA A O 1
ATOM 785 N N . LYS A 1 98 ? -14.428 -8.812 18.321 1.00 97.31 98 LYS A N 1
ATOM 786 C CA . LYS A 1 98 ? -14.394 -8.323 19.710 1.00 97.31 98 LYS A CA 1
ATOM 787 C C . LYS A 1 98 ? -15.645 -7.529 20.076 1.00 97.31 98 LYS A C 1
ATOM 789 O O . LYS A 1 98 ? -16.183 -7.737 21.158 1.00 97.31 98 LYS A O 1
ATOM 794 N N . LEU A 1 99 ? -16.106 -6.654 19.183 1.00 97.88 99 LEU A N 1
ATOM 795 C CA . LEU A 1 99 ? -17.307 -5.850 19.395 1.00 97.88 99 LEU A CA 1
ATOM 796 C C . LEU A 1 99 ? -18.538 -6.744 19.589 1.00 97.88 99 LEU A C 1
ATOM 798 O O . LEU A 1 99 ? -19.276 -6.556 20.547 1.00 97.88 99 LEU A O 1
ATOM 802 N N . ALA A 1 100 ? -18.705 -7.765 18.744 1.00 97.00 100 ALA A N 1
ATOM 803 C CA . ALA A 1 100 ? -19.821 -8.703 18.844 1.00 97.00 100 ALA A CA 1
ATOM 804 C C . ALA A 1 100 ? -19.842 -9.450 20.192 1.00 97.00 100 ALA A C 1
ATOM 806 O O . ALA A 1 100 ? -20.901 -9.618 20.791 1.00 97.00 100 ALA A O 1
ATOM 807 N N . ILE A 1 101 ? -18.675 -9.863 20.702 1.00 96.81 101 ILE A N 1
ATOM 808 C CA . ILE A 1 101 ? -18.570 -10.494 22.030 1.00 96.81 101 ILE A CA 1
ATOM 809 C C . ILE A 1 101 ? -18.962 -9.496 23.129 1.00 96.81 101 ILE A C 1
ATOM 811 O O . ILE A 1 101 ? -19.753 -9.827 24.011 1.00 96.81 101 ILE A O 1
ATOM 815 N N . GLN A 1 102 ? -18.445 -8.268 23.058 1.00 97.06 102 GLN A N 1
ATOM 816 C CA . G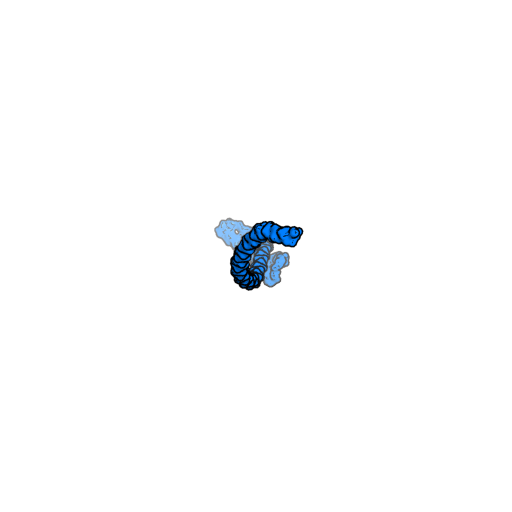LN A 1 102 ? -18.730 -7.227 24.047 1.00 97.06 102 GLN A CA 1
ATOM 817 C C . GLN A 1 102 ? -20.205 -6.815 24.068 1.00 97.06 102 GLN A C 1
ATOM 819 O O . GLN A 1 102 ? -20.738 -6.563 25.144 1.00 97.06 102 GLN A O 1
ATOM 824 N N . GLU A 1 103 ? -20.880 -6.773 22.919 1.00 96.50 103 GLU A N 1
ATOM 825 C CA . GLU A 1 103 ? -22.318 -6.490 22.848 1.00 96.50 103 GLU A CA 1
ATOM 826 C C . GLU A 1 103 ? -23.141 -7.548 23.592 1.00 96.50 103 GLU A C 1
ATOM 828 O O . GLU A 1 103 ? -24.034 -7.200 24.365 1.00 96.50 103 GLU A O 1
ATOM 833 N N . VAL A 1 104 ? -22.809 -8.832 23.426 1.00 97.06 104 VAL A N 1
ATOM 834 C CA . VAL A 1 104 ? -23.485 -9.927 24.143 1.00 97.06 104 VAL A CA 1
ATOM 835 C C . VAL A 1 104 ? -23.235 -9.838 25.648 1.00 97.06 104 VAL A C 1
ATOM 837 O O . VAL A 1 104 ? -24.179 -9.933 26.434 1.00 97.06 104 VAL A O 1
ATOM 840 N N . GLU A 1 105 ? -21.985 -9.619 26.064 1.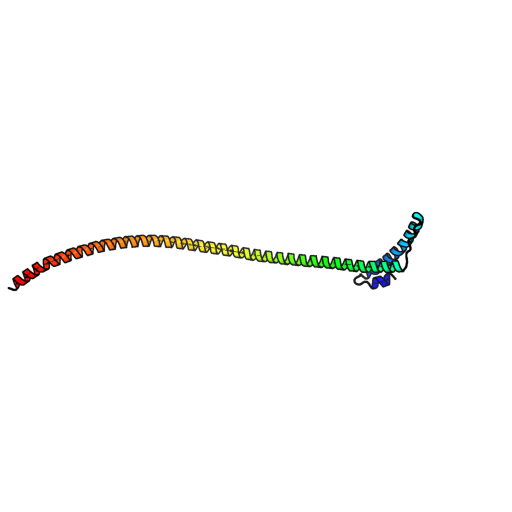00 96.56 105 GLU A N 1
ATOM 841 C CA . GLU A 1 105 ? -21.654 -9.448 27.482 1.00 96.56 105 GLU A CA 1
ATOM 842 C C . GLU A 1 105 ? -22.388 -8.250 28.093 1.00 96.56 105 GLU A C 1
ATOM 844 O O . GLU A 1 105 ? -22.924 -8.350 29.196 1.00 96.56 105 GLU A O 1
ATOM 849 N N . LEU A 1 106 ? -22.457 -7.129 27.373 1.00 97.56 106 LEU A N 1
ATOM 850 C CA . LEU A 1 106 ? -23.132 -5.918 27.827 1.00 97.56 106 LEU A CA 1
ATOM 851 C C . LEU A 1 106 ? -24.636 -6.147 28.010 1.00 97.56 106 LEU A C 1
ATOM 853 O O . LEU A 1 106 ? -25.188 -5.736 29.030 1.00 97.56 106 LEU A O 1
ATOM 857 N N . LEU A 1 107 ? -25.291 -6.844 27.075 1.00 96.62 107 LEU A N 1
ATOM 858 C CA . LEU A 1 107 ? -26.704 -7.214 27.204 1.00 96.62 107 LEU A CA 1
ATOM 859 C C . LEU A 1 107 ? -26.949 -8.098 28.429 1.00 96.62 107 LEU A C 1
ATOM 861 O O . LEU A 1 107 ? -27.877 -7.831 29.194 1.00 96.62 107 LEU A O 1
ATOM 865 N N . GLN A 1 108 ? -26.096 -9.101 28.658 1.00 96.69 108 GLN A N 1
ATOM 866 C CA . GLN A 1 108 ? -26.216 -9.966 29.832 1.00 96.69 108 GLN A CA 1
ATOM 867 C C . GLN A 1 108 ? -26.057 -9.166 31.130 1.00 96.69 108 GLN A C 1
ATOM 869 O O . GLN A 1 108 ? -26.887 -9.275 32.028 1.00 96.69 108 GLN A O 1
ATOM 874 N N . ARG A 1 109 ? -25.031 -8.311 31.220 1.00 96.25 109 ARG A N 1
ATOM 875 C CA . ARG A 1 109 ? -24.797 -7.489 32.415 1.00 96.25 109 ARG A CA 1
ATOM 876 C C . ARG A 1 109 ? -25.927 -6.501 32.669 1.00 96.25 109 ARG A C 1
ATOM 878 O O . ARG A 1 109 ? -26.299 -6.316 33.822 1.00 96.25 109 ARG A O 1
ATOM 885 N N . ASN A 1 110 ? -26.489 -5.896 31.625 1.00 96.56 110 ASN A N 1
ATOM 886 C CA . ASN A 1 110 ? -27.655 -5.028 31.771 1.00 96.56 110 ASN A CA 1
ATOM 887 C C . ASN A 1 110 ? -28.862 -5.806 32.303 1.00 96.56 110 ASN A C 1
ATOM 889 O O . ASN A 1 110 ? -29.491 -5.347 33.252 1.00 96.56 110 ASN A O 1
ATOM 893 N N . SER A 1 111 ? -29.127 -7.008 31.779 1.00 96.62 111 SER A N 1
ATOM 894 C CA . SER A 1 111 ? -30.192 -7.873 32.301 1.00 96.62 111 SER A CA 1
ATOM 895 C C . SER A 1 111 ? -29.966 -8.247 33.771 1.00 96.62 111 SER A C 1
ATOM 897 O O . SER A 1 111 ? -30.915 -8.255 34.556 1.00 96.62 111 SER A O 1
ATOM 899 N N . ASP A 1 112 ? -28.724 -8.540 34.165 1.00 96.06 112 ASP A N 1
ATOM 900 C CA . ASP A 1 112 ? -28.380 -8.855 35.555 1.00 96.06 112 ASP A CA 1
ATOM 901 C C . ASP A 1 112 ? -28.597 -7.636 36.474 1.00 96.06 112 ASP A C 1
ATOM 903 O O . ASP A 1 112 ? -29.113 -7.769 37.587 1.00 96.06 112 ASP A O 1
ATOM 907 N N . ILE A 1 113 ? -28.235 -6.435 36.004 1.00 95.88 113 ILE A N 1
ATOM 908 C CA . ILE A 1 113 ? -28.445 -5.168 36.721 1.00 95.88 113 ILE A CA 1
ATOM 909 C C . ILE A 1 113 ? -29.940 -4.874 36.875 1.00 95.88 113 ILE A C 1
ATOM 911 O O . ILE A 1 113 ? -30.371 -4.518 37.971 1.00 95.88 113 ILE A O 1
ATOM 915 N N . GLU A 1 114 ? -30.742 -5.051 35.825 1.00 96.31 114 GLU A N 1
ATOM 916 C CA . GLU A 1 114 ? -32.198 -4.869 35.880 1.00 96.31 114 GLU A CA 1
ATOM 917 C C . GLU A 1 114 ? -32.846 -5.816 36.898 1.00 96.31 114 GLU A C 1
ATOM 919 O O . GLU A 1 114 ? -33.659 -5.387 37.723 1.00 96.31 114 GLU A O 1
ATOM 924 N N . ALA A 1 115 ? -32.433 -7.088 36.917 1.00 95.88 115 ALA A N 1
ATOM 925 C CA . ALA A 1 115 ? -32.906 -8.059 37.901 1.00 95.88 115 ALA A CA 1
ATOM 926 C C . ALA A 1 115 ? -32.514 -7.671 39.339 1.00 95.88 115 ALA A C 1
ATOM 928 O O . ALA A 1 115 ? -33.322 -7.790 40.269 1.00 95.88 115 ALA A O 1
ATOM 929 N N . LEU A 1 116 ? -31.287 -7.177 39.536 1.00 96.12 116 LEU A N 1
ATOM 930 C CA . LEU A 1 116 ? -30.818 -6.700 40.836 1.00 96.12 116 LEU A CA 1
ATOM 931 C C . LEU A 1 116 ? -31.614 -5.473 41.304 1.00 96.12 116 LEU A C 1
ATOM 933 O O . LEU A 1 116 ? -32.052 -5.435 42.455 1.00 96.12 116 LEU A O 1
ATOM 937 N N . LEU A 1 117 ? -31.846 -4.501 40.417 1.00 95.94 117 LEU A N 1
ATOM 938 C CA . LEU A 1 117 ? -32.642 -3.306 40.703 1.00 95.94 117 LEU A CA 1
ATOM 939 C C . LEU A 1 117 ? -34.075 -3.668 41.103 1.00 95.94 117 LEU A C 1
ATOM 941 O O . LEU A 1 117 ? -34.579 -3.136 42.091 1.00 95.94 117 LEU A O 1
ATOM 945 N N . ALA A 1 118 ? -34.705 -4.618 40.407 1.00 95.94 118 ALA A N 1
ATOM 946 C CA . ALA A 1 118 ? -36.039 -5.099 40.761 1.00 95.94 118 ALA A CA 1
ATOM 947 C C . ALA A 1 118 ? -36.076 -5.719 42.169 1.00 95.94 118 ALA A C 1
ATOM 949 O O . ALA A 1 118 ? -36.989 -5.446 42.953 1.00 95.94 118 ALA A O 1
ATOM 950 N N . LYS A 1 119 ? -35.060 -6.517 42.526 1.00 95.69 119 LYS A N 1
ATOM 951 C CA . LYS A 1 119 ? -34.949 -7.119 43.862 1.00 95.69 119 LYS A CA 1
ATOM 952 C C . LYS A 1 119 ? -34.742 -6.066 44.953 1.00 95.69 119 LYS A C 1
ATOM 954 O O . LYS A 1 119 ? -35.373 -6.162 46.004 1.00 95.69 119 LYS A O 1
ATOM 959 N N . ILE A 1 120 ? -33.895 -5.067 44.700 1.00 95.31 120 ILE A N 1
ATOM 960 C CA . ILE A 1 120 ? -33.673 -3.946 45.624 1.00 95.31 120 ILE A CA 1
ATOM 961 C C . ILE A 1 120 ? -34.968 -3.155 45.816 1.00 95.31 120 ILE A C 1
ATOM 963 O O . ILE A 1 120 ? -35.311 -2.850 46.955 1.00 95.31 120 ILE A O 1
ATOM 967 N N . GLY A 1 121 ? -35.720 -2.889 44.742 1.00 95.38 121 GLY A N 1
ATOM 968 C CA . GLY A 1 121 ? -37.030 -2.238 44.820 1.00 95.38 121 GLY A CA 1
ATOM 969 C C . GLY A 1 121 ? -37.991 -2.993 45.740 1.00 95.38 121 GLY A C 1
ATOM 970 O O . GLY A 1 121 ? -38.478 -2.433 46.717 1.00 95.38 121 GLY A O 1
ATOM 971 N N . GLN A 1 122 ? -38.155 -4.302 45.523 1.00 94.56 122 GLN A N 1
ATOM 972 C CA . GLN A 1 122 ? -39.005 -5.141 46.379 1.00 94.56 122 GLN A CA 1
ATOM 973 C C . GLN A 1 122 ? -38.546 -5.176 47.843 1.00 94.56 122 GLN A C 1
ATOM 975 O O . GLN A 1 122 ? -39.373 -5.200 48.754 1.00 94.56 122 GLN A O 1
ATOM 980 N N . GLN A 1 123 ? -37.235 -5.231 48.090 1.00 93.88 123 GLN A N 1
ATOM 981 C CA . GLN A 1 123 ? -36.691 -5.212 49.450 1.00 93.88 123 GLN A CA 1
ATOM 982 C C . GLN A 1 123 ? -36.901 -3.854 50.124 1.00 93.88 123 GLN A C 1
ATOM 984 O O . GLN A 1 123 ? -37.250 -3.822 51.300 1.00 93.88 123 GLN A O 1
ATOM 989 N N . SER A 1 124 ? -36.737 -2.754 49.389 1.00 94.44 124 SER A N 1
ATOM 990 C CA . SER A 1 124 ? -36.988 -1.399 49.880 1.00 94.44 124 SER A CA 1
ATOM 991 C C . SER A 1 124 ? -38.458 -1.195 50.243 1.00 94.44 124 SER A C 1
ATOM 993 O O . SER A 1 124 ? -38.749 -0.649 51.306 1.00 94.44 124 SER A O 1
ATOM 995 N N . ASP A 1 125 ? -39.384 -1.680 49.412 1.00 94.31 125 ASP A N 1
ATOM 996 C CA . ASP A 1 125 ? -40.822 -1.597 49.687 1.00 94.31 125 ASP A CA 1
ATOM 997 C C . ASP A 1 125 ? -41.194 -2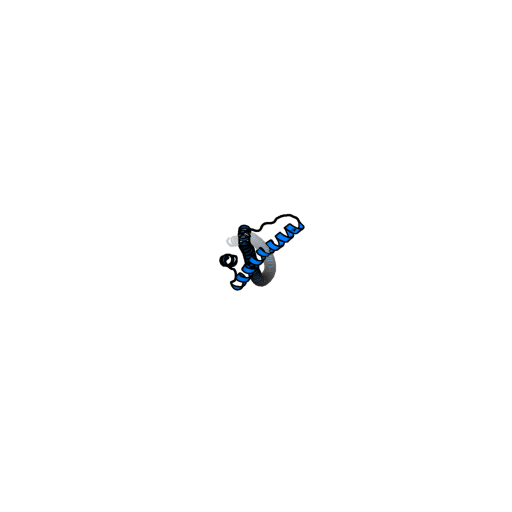.372 50.958 1.00 94.31 125 ASP A C 1
ATOM 999 O O . ASP A 1 125 ? -41.890 -1.846 51.830 1.00 94.31 125 ASP A O 1
ATOM 1003 N N . LYS A 1 126 ? -40.677 -3.601 51.111 1.00 94.00 126 LYS A N 1
ATOM 1004 C CA . LYS A 1 126 ? -40.867 -4.406 52.330 1.00 94.00 126 LYS A CA 1
ATOM 1005 C C . LYS A 1 126 ? -40.295 -3.714 53.562 1.00 94.00 126 LYS A C 1
ATOM 1007 O O . LYS A 1 126 ? -40.984 -3.613 54.571 1.00 94.00 126 LYS A O 1
ATOM 1012 N N . LEU A 1 127 ? -39.071 -3.196 53.464 1.00 94.25 127 LEU A N 1
ATOM 1013 C CA . LEU A 1 127 ? -38.418 -2.487 54.561 1.00 94.25 127 LEU A CA 1
ATOM 1014 C C . LEU A 1 127 ? -39.212 -1.237 54.966 1.00 94.25 127 LEU A C 1
ATOM 1016 O O . LEU A 1 127 ? -39.352 -0.956 56.152 1.00 94.25 127 LEU A O 1
ATOM 1020 N N . SER A 1 128 ? -39.769 -0.504 53.997 1.00 94.06 128 SER A N 1
ATOM 1021 C CA . SER A 1 128 ? -40.627 0.651 54.270 1.00 94.06 128 SER A CA 1
ATOM 1022 C C . SER A 1 128 ? -41.917 0.256 54.991 1.00 94.06 128 SER A C 1
ATOM 1024 O O . SER A 1 128 ? -42.350 0.980 55.886 1.00 94.06 128 SER A O 1
ATOM 1026 N N . GLN A 1 129 ? -42.537 -0.868 54.619 1.00 94.25 129 GLN A N 1
ATOM 1027 C CA . GLN A 1 129 ? -43.731 -1.378 55.301 1.00 94.25 129 GLN A CA 1
ATOM 1028 C C . GLN A 1 129 ? -43.414 -1.826 56.730 1.00 94.25 129 GLN A C 1
ATOM 1030 O O . GLN A 1 129 ? -44.107 -1.423 57.660 1.00 94.25 129 GLN A O 1
ATOM 1035 N N . GLU A 1 130 ? -42.355 -2.615 56.917 1.00 93.38 130 GLU A N 1
ATOM 1036 C CA . GLU A 1 130 ? -41.921 -3.074 58.241 1.00 93.38 130 GLU A CA 1
ATOM 1037 C C . GLU A 1 130 ? -41.565 -1.899 59.153 1.00 93.38 130 GLU A C 1
ATOM 1039 O O . GLU A 1 130 ? -41.966 -1.880 60.316 1.00 93.38 130 GLU A O 1
ATOM 1044 N N . ARG A 1 131 ? -40.888 -0.879 58.614 1.00 93.12 131 ARG A N 1
ATOM 1045 C CA . ARG A 1 131 ? -40.577 0.344 59.354 1.00 93.12 131 ARG A CA 1
ATOM 1046 C C . ARG A 1 131 ? -41.839 1.091 59.779 1.00 93.12 131 ARG A C 1
ATOM 1048 O O . ARG A 1 131 ? -41.939 1.464 60.937 1.00 93.12 131 ARG A O 1
ATOM 1055 N N . ALA A 1 132 ? -42.823 1.244 58.892 1.00 94.12 132 ALA A N 1
ATOM 1056 C CA . ALA A 1 132 ? -44.091 1.884 59.247 1.00 94.12 132 ALA A CA 1
ATOM 1057 C C . ALA A 1 132 ? -44.842 1.129 60.361 1.00 94.12 132 ALA A C 1
ATOM 1059 O O . ALA A 1 132 ? -45.460 1.754 61.222 1.00 94.12 132 ALA A O 1
ATOM 1060 N N . VAL A 1 133 ? -44.776 -0.208 60.370 1.00 93.94 133 VAL A N 1
ATOM 1061 C CA . VAL A 1 133 ? -45.351 -1.033 61.446 1.00 93.94 133 VAL A CA 1
ATOM 1062 C C . VAL A 1 133 ? -44.585 -0.845 62.756 1.00 93.94 133 VAL A C 1
ATOM 1064 O O . VAL A 1 133 ? -45.213 -0.663 63.797 1.00 93.94 133 VAL A O 1
ATOM 1067 N N . ALA A 1 134 ? -43.251 -0.862 62.711 1.00 93.31 134 ALA A N 1
ATOM 1068 C CA . ALA A 1 134 ? -42.408 -0.651 63.884 1.00 93.31 134 ALA A CA 1
ATOM 1069 C C . ALA A 1 134 ? -42.623 0.742 64.496 1.00 93.31 134 ALA A C 1
ATOM 1071 O O . ALA A 1 134 ? -42.858 0.834 65.697 1.00 93.31 134 ALA A O 1
ATOM 1072 N N . ASP A 1 135 ? -42.646 1.794 63.672 1.00 93.81 135 ASP A N 1
ATOM 1073 C CA . ASP A 1 135 ? -42.892 3.175 64.107 1.00 93.81 135 ASP A CA 1
ATOM 1074 C C . ASP A 1 135 ? -44.283 3.309 64.765 1.00 93.81 135 ASP A C 1
ATOM 1076 O O . ASP A 1 135 ? -44.444 3.984 65.784 1.00 93.81 135 ASP A O 1
ATOM 1080 N N . ALA A 1 136 ? -45.306 2.641 64.215 1.00 93.88 136 ALA A N 1
ATOM 1081 C CA . ALA A 1 136 ? -46.650 2.635 64.793 1.00 93.88 136 ALA A CA 1
ATOM 1082 C C . ALA A 1 136 ? -46.710 1.892 66.139 1.00 93.88 136 ALA A C 1
ATOM 1084 O O . ALA A 1 136 ? -47.427 2.314 67.047 1.00 93.88 136 ALA A O 1
ATOM 1085 N N . GLU A 1 137 ? -45.982 0.784 66.279 1.00 92.44 137 GLU A N 1
ATOM 1086 C CA . GLU A 1 137 ? -45.922 0.034 67.534 1.00 92.44 137 GLU A CA 1
ATOM 1087 C C . GLU A 1 137 ? -45.121 0.787 68.602 1.00 92.44 137 GLU A C 1
ATOM 1089 O O . GLU A 1 137 ? -45.558 0.867 69.749 1.00 92.44 137 GLU A O 1
ATOM 1094 N N . GLU A 1 138 ? -44.016 1.433 68.222 1.00 91.50 138 GLU A N 1
ATOM 1095 C CA . GLU A 1 138 ? -43.231 2.299 69.104 1.00 91.50 138 GLU A CA 1
ATOM 1096 C C . GLU A 1 138 ? -44.096 3.426 69.691 1.00 91.50 138 GLU A C 1
ATOM 1098 O O . GLU A 1 138 ? -44.070 3.663 70.901 1.00 91.50 138 GLU A O 1
ATOM 1103 N N . GLN A 1 139 ? -44.949 4.057 68.875 1.00 92.94 139 GLN A N 1
ATOM 1104 C CA . GLN A 1 139 ? -45.901 5.068 69.352 1.00 92.94 139 GLN A CA 1
ATOM 1105 C C . GLN A 1 139 ? -46.914 4.513 70.365 1.00 92.94 139 GLN A C 1
ATOM 1107 O O . GLN A 1 139 ? -47.205 5.177 71.363 1.00 92.94 139 GLN A O 1
ATOM 1112 N N . LYS A 1 140 ? -47.447 3.301 70.152 1.00 93.25 140 LYS A N 1
ATOM 1113 C CA . LYS A 1 140 ? -48.373 2.671 71.111 1.00 93.25 140 LYS A CA 1
ATOM 1114 C C . LYS A 1 140 ? -47.684 2.342 72.426 1.00 93.25 140 LYS A C 1
ATOM 1116 O O . LYS A 1 140 ? -48.237 2.626 73.485 1.00 93.25 140 LYS A O 1
ATOM 1121 N N . VAL A 1 141 ? -46.487 1.759 72.365 1.00 92.19 141 VAL A N 1
ATOM 1122 C CA . VAL A 1 141 ? -45.705 1.421 73.560 1.00 92.19 141 VAL A CA 1
ATOM 1123 C C . VAL A 1 141 ? -45.373 2.689 74.341 1.00 92.19 141 VAL A C 1
ATOM 1125 O O . VAL A 1 141 ? -45.544 2.705 75.556 1.00 92.19 141 VAL A O 1
ATOM 1128 N N . ALA A 1 142 ? -44.991 3.776 73.664 1.00 92.50 142 ALA A N 1
ATOM 1129 C CA . ALA A 1 142 ? -44.762 5.067 74.306 1.00 92.50 142 ALA A CA 1
ATOM 1130 C C . ALA A 1 142 ? -46.025 5.614 75.001 1.00 92.50 142 ALA A C 1
ATOM 1132 O O . ALA A 1 142 ? -45.935 6.122 76.119 1.00 92.50 142 ALA A O 1
ATOM 1133 N N . ALA A 1 143 ? -47.204 5.474 74.383 1.00 92.94 143 ALA A N 1
ATOM 1134 C CA . ALA A 1 143 ? -48.474 5.880 74.988 1.00 92.94 143 ALA A CA 1
ATOM 1135 C C . ALA A 1 143 ? -48.824 5.042 76.231 1.00 92.94 143 ALA A C 1
ATOM 1137 O O . ALA A 1 143 ? -49.147 5.607 77.276 1.00 92.94 143 ALA A O 1
ATOM 1138 N N . ILE A 1 144 ? -48.692 3.712 76.147 1.00 92.00 144 ILE A N 1
ATOM 1139 C CA . ILE A 1 144 ? -48.912 2.801 77.281 1.00 92.00 144 ILE A CA 1
ATOM 1140 C C . ILE A 1 144 ? -47.926 3.118 78.406 1.00 92.00 144 ILE A C 1
ATOM 1142 O O . ILE A 1 144 ? -48.325 3.231 79.559 1.00 92.00 144 ILE A O 1
ATOM 1146 N N . GLN A 1 145 ? -46.646 3.314 78.086 1.00 91.19 145 GLN A N 1
ATOM 1147 C CA . GLN A 1 145 ? -45.630 3.660 79.075 1.00 91.19 145 GLN A CA 1
ATOM 1148 C C . GLN A 1 145 ? -45.969 4.975 79.785 1.00 91.19 145 GLN A C 1
ATOM 1150 O O . GLN A 1 145 ? -45.821 5.059 81.005 1.00 91.19 145 GLN A O 1
ATOM 1155 N N . ALA A 1 146 ? -46.445 5.990 79.058 1.00 92.12 146 ALA A N 1
ATOM 1156 C CA . ALA A 1 146 ? -46.878 7.252 79.652 1.00 92.12 146 ALA A CA 1
ATOM 1157 C C . ALA A 1 146 ? -48.081 7.063 80.595 1.00 92.12 146 ALA A C 1
ATOM 1159 O O . ALA A 1 146 ? -48.093 7.625 81.691 1.00 92.12 146 ALA A O 1
ATOM 1160 N N . GLU A 1 147 ? -49.060 6.243 80.207 1.00 91.44 147 GLU A N 1
ATOM 1161 C CA . GLU A 1 147 ? -50.230 5.930 81.035 1.00 91.44 147 GLU A CA 1
ATOM 1162 C C . GLU A 1 147 ? -49.860 5.137 82.294 1.00 91.44 147 GLU A C 1
ATOM 1164 O O . GLU A 1 147 ? -50.264 5.512 83.394 1.00 91.44 147 GLU A O 1
ATOM 1169 N N . VAL A 1 148 ? -49.026 4.103 82.161 1.00 90.94 148 VAL A N 1
ATOM 1170 C CA . VAL A 1 148 ? -48.521 3.303 83.287 1.00 90.94 148 VAL A CA 1
ATOM 1171 C C . VAL A 1 148 ? -47.695 4.165 84.237 1.00 90.94 148 VAL A C 1
ATOM 1173 O O . VAL A 1 148 ? -47.887 4.089 85.445 1.00 90.94 148 VAL A O 1
ATOM 1176 N N . THR A 1 149 ? -46.823 5.033 83.717 1.00 90.12 149 THR A N 1
ATOM 1177 C CA . THR A 1 149 ? -46.016 5.943 84.551 1.00 90.12 149 THR A CA 1
ATOM 1178 C C . THR A 1 149 ? -46.907 6.913 85.329 1.00 90.12 149 THR A C 1
ATOM 1180 O O . THR A 1 149 ? -46.665 7.175 86.507 1.00 90.12 149 THR A O 1
ATOM 1183 N N . LYS A 1 150 ? -47.973 7.419 84.695 1.00 91.56 150 LYS A N 1
ATOM 1184 C CA . LYS A 1 150 ? -48.962 8.273 85.356 1.00 91.56 150 LYS A CA 1
ATOM 1185 C C . LYS A 1 150 ? -49.722 7.513 86.449 1.00 91.56 150 LYS A C 1
ATOM 1187 O O . LYS A 1 150 ? -49.793 8.004 87.571 1.00 91.56 150 LYS A O 1
ATOM 1192 N N . GLN A 1 151 ? -50.242 6.321 86.152 1.00 87.31 151 GLN A N 1
ATOM 1193 C CA . GLN A 1 151 ? -50.925 5.480 87.144 1.00 87.31 151 GLN A CA 1
ATOM 1194 C C . GLN A 1 151 ? -49.998 5.099 88.303 1.00 87.31 151 GLN A C 1
ATOM 1196 O O . GLN A 1 151 ? -50.427 5.093 89.456 1.00 87.31 151 GLN A O 1
ATOM 1201 N N . GLN A 1 152 ? -48.722 4.827 88.023 1.00 89.50 152 GLN A N 1
ATOM 1202 C CA . GLN A 1 152 ? -47.719 4.561 89.047 1.00 89.50 152 GLN A CA 1
ATOM 1203 C C . GLN A 1 152 ? -47.524 5.780 89.958 1.00 89.50 152 GLN A C 1
ATOM 1205 O O . GLN A 1 152 ? -47.605 5.629 91.172 1.00 89.50 152 GLN A O 1
ATOM 1210 N N . GLN A 1 153 ? -47.355 6.986 89.403 1.00 89.44 153 GLN A N 1
ATOM 1211 C CA . GLN A 1 153 ? -47.256 8.218 90.200 1.00 89.44 153 GLN A CA 1
ATOM 1212 C C . GLN A 1 153 ? -48.520 8.504 91.020 1.00 89.44 153 GLN A C 1
ATOM 1214 O O . GLN A 1 153 ? -48.423 8.966 92.156 1.00 89.44 153 GLN A O 1
ATOM 1219 N N . GLU A 1 154 ? -49.710 8.262 90.468 1.00 88.00 154 GLU A N 1
ATOM 1220 C CA . GLU A 1 154 ? -50.974 8.397 91.204 1.00 88.00 154 GLU A CA 1
ATOM 1221 C C . GLU A 1 154 ? -51.033 7.402 92.374 1.00 88.00 154 GLU A C 1
ATOM 1223 O O . GLU A 1 154 ? -51.309 7.800 93.505 1.00 88.00 154 GLU A O 1
ATOM 1228 N N . THR A 1 155 ? -50.658 6.142 92.136 1.00 83.25 155 THR A N 1
ATOM 1229 C CA . THR A 1 155 ? -50.639 5.084 93.159 1.00 83.25 155 THR A CA 1
ATOM 1230 C C . THR A 1 155 ? -49.590 5.346 94.243 1.00 83.25 155 THR A C 1
ATOM 1232 O O . THR A 1 155 ? -49.876 5.164 95.423 1.00 83.25 155 THR A O 1
ATOM 1235 N N . GLU A 1 156 ? -48.390 5.805 93.878 1.00 85.81 156 GLU A N 1
ATOM 1236 C CA . GLU A 1 156 ? -47.337 6.188 94.830 1.00 85.81 156 GLU A CA 1
ATOM 1237 C C . GLU A 1 156 ? -47.766 7.387 95.689 1.00 85.81 156 GLU A C 1
ATOM 1239 O O . GLU A 1 156 ? -47.550 7.387 96.900 1.00 85.81 156 GLU A O 1
ATOM 1244 N N . ASN A 1 157 ? -48.436 8.383 95.099 1.00 85.44 157 ASN A N 1
ATOM 1245 C CA . ASN A 1 157 ? -48.991 9.509 95.853 1.00 85.44 157 ASN A CA 1
ATOM 1246 C C . ASN A 1 157 ? -50.102 9.076 96.817 1.00 85.44 157 ASN A C 1
ATOM 1248 O O . ASN A 1 157 ? -50.172 9.576 97.941 1.00 85.44 157 ASN A O 1
ATOM 1252 N N . ASP A 1 158 ? -50.983 8.170 96.396 1.00 84.25 158 ASP A N 1
ATOM 1253 C CA . ASP A 1 158 ? -52.049 7.660 97.257 1.00 84.25 158 ASP A CA 1
ATOM 1254 C C . ASP A 1 158 ? -51.502 6.753 98.368 1.00 84.25 158 ASP A C 1
ATOM 1256 O O . ASP A 1 158 ? -51.953 6.858 99.511 1.00 84.25 158 ASP A O 1
ATOM 1260 N N . LEU A 1 159 ? -50.462 5.958 98.090 1.00 82.12 159 LEU A N 1
ATOM 1261 C CA . LEU A 1 159 ? -49.713 5.215 99.105 1.00 82.12 159 LEU A CA 1
ATOM 1262 C C . LEU A 1 159 ? -49.084 6.171 100.129 1.00 82.12 159 LEU A C 1
ATOM 1264 O O . LEU A 1 159 ? -49.295 5.993 101.325 1.00 82.12 159 LEU A O 1
ATOM 1268 N N . ALA A 1 160 ? -48.403 7.229 99.680 1.00 82.50 160 ALA A N 1
ATOM 1269 C CA . ALA A 1 160 ? -47.782 8.221 100.560 1.00 82.50 160 ALA A CA 1
ATOM 1270 C C . ALA A 1 160 ? -48.800 8.977 101.438 1.00 82.50 160 ALA A C 1
ATOM 1272 O O . ALA A 1 160 ? -48.477 9.383 102.554 1.00 82.50 160 ALA A O 1
ATOM 1273 N N . LYS A 1 161 ? -50.046 9.160 100.973 1.00 80.00 161 LYS A N 1
ATOM 1274 C CA . LYS A 1 161 ? -51.145 9.706 101.794 1.00 80.00 161 LYS A CA 1
ATOM 1275 C C . LYS A 1 161 ? -51.713 8.682 102.780 1.00 80.00 161 LYS A C 1
ATOM 1277 O O . LYS A 1 161 ? -52.144 9.067 103.865 1.00 80.00 161 LYS A O 1
ATOM 1282 N N . ALA A 1 162 ? -51.750 7.402 102.412 1.00 78.75 162 ALA A N 1
ATOM 1283 C CA . ALA A 1 162 ? -52.290 6.330 103.247 1.00 78.75 162 ALA A CA 1
ATOM 1284 C C . ALA A 1 162 ? -51.298 5.851 104.325 1.00 78.75 162 ALA A C 1
ATOM 1286 O O . ALA A 1 162 ? -51.720 5.505 105.429 1.00 78.75 162 ALA A O 1
ATOM 1287 N N . GLU A 1 163 ? -49.991 5.880 104.051 1.00 78.00 163 GLU A N 1
ATOM 1288 C CA . GLU A 1 163 ? -48.917 5.528 104.989 1.00 78.00 163 GLU A CA 1
ATOM 1289 C C . GLU A 1 163 ? -49.003 6.239 106.351 1.00 78.00 163 GLU A C 1
ATOM 1291 O O . GLU A 1 163 ? -48.942 5.540 107.365 1.00 78.00 163 GLU A O 1
ATOM 1296 N N . PRO A 1 164 ? -49.204 7.570 106.454 1.00 79.44 164 PRO A N 1
ATOM 1297 C CA . PRO A 1 164 ? -49.335 8.236 107.748 1.00 79.44 164 PRO A CA 1
ATOM 1298 C C . PRO A 1 164 ? -50.607 7.826 108.500 1.00 79.44 164 PRO A C 1
ATOM 1300 O O . PRO A 1 164 ? -50.576 7.720 109.724 1.00 79.44 164 PRO A O 1
ATOM 1303 N N . ALA A 1 165 ? -51.710 7.535 107.800 1.00 75.50 165 ALA A N 1
ATOM 1304 C CA . ALA A 1 165 ? -52.927 7.022 108.434 1.00 75.50 165 ALA A CA 1
ATOM 1305 C C . ALA A 1 165 ? -52.725 5.597 108.981 1.00 75.50 165 ALA A C 1
ATOM 1307 O O . ALA A 1 165 ? -53.199 5.271 110.069 1.00 75.50 165 ALA A O 1
ATOM 1308 N N . LEU A 1 166 ? -51.971 4.765 108.260 1.00 70.31 166 LEU A N 1
ATOM 1309 C CA . LEU A 1 166 ? -51.638 3.396 108.656 1.00 70.31 166 LEU A CA 1
ATOM 1310 C C . LEU A 1 166 ? -50.621 3.377 109.812 1.00 70.31 166 LEU A C 1
ATOM 1312 O O . LEU A 1 166 ? -50.783 2.625 110.771 1.00 70.31 166 LEU A O 1
ATOM 1316 N N . GLN A 1 167 ? -49.614 4.255 109.782 1.00 74.19 167 GLN A N 1
ATOM 1317 C CA . GLN A 1 167 ? -48.678 4.455 110.892 1.00 74.19 167 GLN A CA 1
ATOM 1318 C C . GLN A 1 167 ? -49.384 4.989 112.143 1.00 74.19 167 GLN A C 1
ATOM 1320 O O . GLN A 1 167 ? -49.116 4.486 113.230 1.00 74.19 167 GLN A O 1
ATOM 1325 N N . ALA A 1 168 ? -50.320 5.935 112.005 1.00 69.75 168 ALA A N 1
ATOM 1326 C CA . ALA A 1 168 ? -51.138 6.429 113.115 1.00 69.75 168 ALA A CA 1
ATOM 1327 C C . ALA A 1 168 ? -52.048 5.339 113.712 1.00 69.75 168 ALA A C 1
ATOM 1329 O O . ALA A 1 168 ? -52.198 5.251 114.929 1.00 69.75 168 ALA A O 1
ATOM 1330 N N . ALA A 1 169 ? -52.625 4.473 112.874 1.00 68.75 169 ALA A N 1
ATOM 1331 C CA . ALA A 1 169 ? -53.389 3.319 113.344 1.00 68.75 169 ALA A CA 1
ATOM 1332 C C . ALA A 1 169 ? -52.499 2.301 114.086 1.00 68.75 169 ALA A C 1
ATOM 1334 O O . ALA A 1 169 ? -52.894 1.781 115.128 1.00 68.75 169 ALA A O 1
ATOM 1335 N N . ASN A 1 170 ? -51.276 2.057 113.602 1.00 63.75 170 ASN A N 1
ATOM 1336 C CA . ASN A 1 170 ? -50.313 1.163 114.254 1.00 63.75 170 ASN A CA 1
ATOM 1337 C C . ASN A 1 170 ? -49.738 1.731 115.563 1.00 63.75 170 ASN A C 1
ATOM 1339 O O . ASN A 1 170 ? -49.456 0.959 116.477 1.00 63.75 170 ASN A O 1
ATOM 1343 N N . THR A 1 171 ? -49.558 3.048 115.699 1.00 67.12 171 THR A N 1
ATOM 1344 C CA . THR A 1 171 ? -49.133 3.661 116.972 1.00 67.12 171 THR A CA 1
ATOM 1345 C C . THR A 1 171 ? -50.261 3.682 118.001 1.00 67.12 171 THR A C 1
ATOM 1347 O O . THR A 1 171 ? -50.003 3.404 119.169 1.00 67.12 171 THR A O 1
ATOM 1350 N N . ALA A 1 172 ? -51.514 3.893 117.579 1.00 62.97 172 ALA A N 1
ATOM 1351 C CA . ALA A 1 172 ? -52.687 3.774 118.449 1.00 62.97 172 ALA A CA 1
ATOM 1352 C C . ALA A 1 172 ? -52.919 2.342 118.971 1.00 62.97 172 ALA A C 1
ATOM 1354 O O . ALA A 1 172 ? -53.497 2.174 120.038 1.00 62.97 172 ALA A O 1
ATOM 1355 N N . LEU A 1 173 ? -52.456 1.316 118.246 1.00 57.78 173 LEU A N 1
ATOM 1356 C CA . LEU A 1 173 ? -52.502 -0.084 118.689 1.00 57.78 173 LEU A CA 1
ATOM 1357 C C . LEU A 1 173 ? -51.357 -0.457 119.658 1.00 57.78 173 LEU A C 1
ATOM 1359 O O . LEU A 1 173 ? -51.441 -1.477 120.334 1.00 57.78 173 LEU A O 1
ATOM 1363 N N . ASN A 1 174 ? -50.280 0.341 119.698 1.00 54.84 174 ASN A N 1
ATOM 1364 C CA . ASN A 1 174 ? -49.091 0.146 120.543 1.00 54.84 174 ASN A CA 1
ATOM 1365 C C . ASN A 1 174 ? -49.067 1.077 121.778 1.00 54.84 174 ASN A C 1
ATOM 1367 O O . ASN A 1 174 ? -48.003 1.307 122.357 1.00 54.84 174 ASN A O 1
ATOM 1371 N N . THR A 1 175 ? -50.230 1.607 122.174 1.00 51.09 175 THR A N 1
ATOM 1372 C CA . THR A 1 175 ? -50.474 2.264 123.474 1.00 51.09 175 THR A CA 1
ATOM 1373 C C . THR A 1 175 ? -51.515 1.460 124.240 1.00 51.09 175 THR A C 1
ATOM 1375 O O . THR A 1 175 ? -51.380 1.359 125.478 1.00 51.09 175 THR A O 1
#

pLDDT: mean 91.85, std 8.24, range [51.09, 98.56]

Organism: NCBI:txid1143690

Foldseek 3Di:
DLLVLLVPQPPDDPVCSVVRSVVLVVVLVVVVVVQVVCCVPVVDGDDDDVVVSVVVSVVVSVVVVVVVVVVVVVVVVVVVVVVVVVVVVVVVVVVVVVVVVVVVVVVVVVVVVVVVVVVVVVVVVVVVVVVVVVVVVVVVVVVVVVVVVVVVVVVVVVCVVVVVVVVVVVVVVVD

InterPro domains:
  IPR024317 Dynein heavy chain, AAA module D4 [PF12780] (1-63)
  IPR024743 Dynein heavy chain, coiled coil stalk [PF12777] (76-175)
  IPR026983 Dynein heavy chain [PTHR46961] (1-175)

Radius of gyration: 59.46 Å; chains: 1; bounding box: 84×36×174 Å

Secondary structure (DSSP, 8-state):
-HHHHHTTSTT--HHHHHHHHHHHHHHHHHHHHHHHHHHHHH-------HHHHHHHHHHHHHHHHHHHHHHHHHHHHHHHHHHHHHHHHHHHHHHHHHHHHHHHHHHHHHHHHHHHHHHHHHHHHHHHHHHHHHHHHHHHHHHHHHHHHHHHHHHHHHHHHHHHHHHHHHHHTT-

Sequence (175 aa):
VSSTFIEKIPGLEAKVRASISDFISYAHTSVNEVSIKYQQNEKHFNYTTPKSFLEFMKLYDNLLGKKRTELAQKMDRLENGLQKLQNTASQVEDLKAKLAIQEVELLQRNSDIEALLAKIGQQSDKLSQERAVADAEEQKVAAIQAEVTKQQQETENDLAKAEPALQAANTALNT